Protein AF-Q4T5V6-F1 (afdb_monomer_lite)

Structure (mmCIF, N/CA/C/O backbone):
data_AF-Q4T5V6-F1
#
_entry.id   AF-Q4T5V6-F1
#
loop_
_atom_site.group_PDB
_atom_site.id
_atom_site.type_symbol
_atom_site.label_atom_id
_atom_site.label_alt_id
_atom_site.label_comp_id
_atom_site.label_asym_id
_atom_site.label_entity_id
_atom_site.label_seq_id
_atom_site.pdbx_PDB_ins_code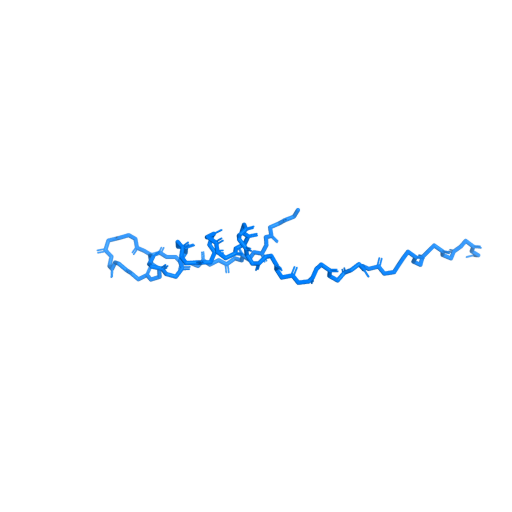
_atom_site.Cartn_x
_atom_site.Cartn_y
_atom_site.Cartn_z
_atom_site.occupancy
_atom_site.B_iso_or_equiv
_atom_site.auth_seq_id
_atom_site.auth_comp_id
_atom_site.auth_asym_id
_atom_site.auth_atom_id
_atom_site.pdbx_PDB_model_num
ATOM 1 N N . GLY A 1 1 ? 16.594 -2.024 -1.509 1.00 73.12 1 GLY A N 1
ATOM 2 C CA . GLY A 1 1 ? 16.080 -0.794 -0.872 1.00 73.12 1 GLY A CA 1
ATOM 3 C C . GLY A 1 1 ? 14.568 -0.786 -0.959 1.00 73.12 1 GLY A C 1
ATOM 4 O O . GLY A 1 1 ? 14.040 -1.490 -1.811 1.00 73.12 1 GLY A O 1
ATOM 5 N N . ALA A 1 2 ? 13.884 -0.046 -0.083 1.00 84.44 2 ALA A N 1
ATOM 6 C CA . ALA A 1 2 ? 12.424 0.062 -0.106 1.00 84.44 2 ALA A CA 1
ATOM 7 C C . ALA A 1 2 ? 11.933 0.743 -1.396 1.00 84.44 2 ALA A C 1
ATOM 9 O O . ALA A 1 2 ? 12.546 1.709 -1.851 1.00 84.44 2 ALA A O 1
ATOM 10 N N . VAL A 1 3 ? 10.837 0.238 -1.974 1.00 88.38 3 VAL A N 1
ATOM 11 C CA . VAL A 1 3 ? 10.253 0.786 -3.213 1.00 88.38 3 VAL A CA 1
ATOM 12 C C . VAL A 1 3 ? 9.475 2.073 -2.929 1.00 88.38 3 VAL A C 1
ATOM 14 O O . VAL A 1 3 ? 9.567 3.028 -3.697 1.00 88.38 3 VAL A O 1
ATOM 17 N N . LYS A 1 4 ? 8.725 2.115 -1.820 1.00 90.81 4 LYS A N 1
ATOM 18 C CA . LYS A 1 4 ? 7.904 3.262 -1.416 1.00 90.81 4 LYS A CA 1
ATOM 19 C C . LYS A 1 4 ? 7.594 3.201 0.080 1.00 90.81 4 LYS A C 1
ATOM 21 O O . LYS A 1 4 ? 7.387 2.114 0.610 1.00 90.81 4 LYS A O 1
ATOM 26 N N . TYR A 1 5 ? 7.556 4.358 0.739 1.00 95.00 5 TYR A N 1
ATOM 27 C CA . TYR A 1 5 ? 7.051 4.500 2.107 1.00 95.00 5 TYR A CA 1
ATOM 28 C C . TYR A 1 5 ? 5.591 4.953 2.062 1.00 95.00 5 TYR A C 1
ATOM 30 O O . TYR A 1 5 ? 5.253 5.861 1.299 1.00 95.00 5 TYR A O 1
ATOM 38 N N . LEU A 1 6 ? 4.739 4.309 2.856 1.00 97.44 6 LEU A N 1
ATOM 39 C CA . LEU A 1 6 ? 3.311 4.593 2.959 1.00 97.44 6 LEU A CA 1
ATOM 40 C C . LEU A 1 6 ? 2.881 4.432 4.418 1.00 97.44 6 LEU A C 1
ATOM 42 O O . LEU A 1 6 ? 3.225 3.437 5.052 1.00 97.44 6 LEU A O 1
ATOM 46 N N . GLU A 1 7 ? 2.091 5.375 4.921 1.00 97.94 7 GLU A N 1
ATOM 47 C CA . GLU A 1 7 ? 1.464 5.273 6.241 1.00 97.94 7 GLU A CA 1
ATOM 48 C C . GLU A 1 7 ? 0.036 4.744 6.118 1.00 97.94 7 GLU A C 1
ATOM 50 O O . GLU A 1 7 ? -0.687 5.074 5.172 1.00 97.94 7 GLU A O 1
ATOM 55 N N . CYS A 1 8 ? -0.392 3.933 7.086 1.00 98.19 8 CYS A N 1
ATOM 56 C CA . CYS A 1 8 ? -1.765 3.449 7.158 1.00 98.19 8 CYS A CA 1
ATOM 57 C C . CYS A 1 8 ? -2.232 3.256 8.608 1.00 98.19 8 CYS A C 1
ATOM 59 O O . CYS A 1 8 ? -1.424 3.106 9.521 1.00 98.19 8 CYS A O 1
ATOM 61 N N . SER A 1 9 ? -3.551 3.255 8.805 1.00 97.69 9 SER A N 1
ATOM 62 C CA . SER A 1 9 ? -4.207 2.854 10.051 1.00 97.69 9 SER A CA 1
ATOM 63 C C . SER A 1 9 ? -5.245 1.788 9.737 1.00 97.69 9 SER A C 1
ATOM 65 O O . SER A 1 9 ? -6.200 2.038 9.000 1.00 97.69 9 SER A O 1
ATOM 67 N N . ALA A 1 10 ? -5.061 0.599 10.310 1.00 97.31 10 ALA A N 1
ATOM 68 C CA . ALA A 1 10 ? -5.998 -0.500 10.126 1.00 97.31 10 ALA A CA 1
ATOM 69 C C . ALA A 1 10 ? -7.361 -0.199 10.771 1.00 97.31 10 ALA A C 1
ATOM 71 O O . ALA A 1 10 ? -8.397 -0.474 10.173 1.00 97.31 10 ALA A O 1
A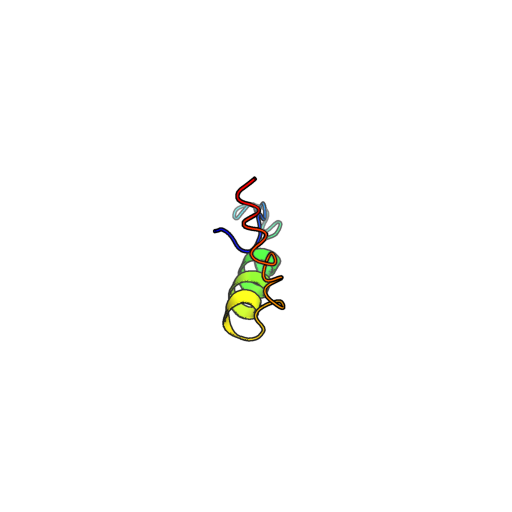TOM 72 N N . LEU A 1 11 ? -7.348 0.440 11.947 1.00 97.81 11 LEU A N 1
ATOM 73 C CA . LEU A 1 11 ? -8.545 0.757 12.729 1.00 97.81 11 LEU A CA 1
ATOM 74 C C . LEU A 1 11 ? -9.479 1.730 12.003 1.00 97.81 11 LEU A C 1
ATOM 76 O O . LEU A 1 11 ? -10.684 1.514 11.962 1.00 97.81 11 LEU A O 1
ATOM 80 N N . THR A 1 12 ? -8.927 2.796 11.418 1.00 98.00 12 THR A N 1
ATOM 81 C CA . THR A 1 12 ? -9.719 3.795 10.678 1.00 98.00 12 THR A CA 1
ATOM 82 C C . THR A 1 12 ? -9.784 3.504 9.181 1.00 98.00 12 THR A C 1
ATOM 84 O O . THR A 1 12 ? -10.279 4.323 8.412 1.00 98.00 12 THR A O 1
ATOM 87 N N . GLN A 1 13 ? -9.230 2.364 8.752 1.00 97.25 13 GLN A N 1
ATOM 88 C CA . GLN A 1 13 ? -9.072 1.941 7.358 1.00 97.25 13 GLN A CA 1
ATOM 89 C C . GLN A 1 13 ? -8.329 2.932 6.451 1.00 97.25 13 GLN A C 1
ATOM 91 O O . GLN A 1 13 ? -8.305 2.793 5.223 1.00 97.25 13 GLN A O 1
ATOM 96 N N . ARG A 1 14 ? -7.658 3.924 7.040 1.00 98.25 14 ARG A N 1
ATOM 97 C CA . ARG A 1 14 ? -6.932 4.945 6.296 1.00 98.25 14 ARG A CA 1
ATOM 98 C C . ARG A 1 14 ? -5.707 4.327 5.636 1.00 98.25 14 ARG A C 1
ATOM 100 O O . ARG A 1 14 ? -4.854 3.751 6.302 1.00 98.25 14 ARG A O 1
ATOM 107 N N . GLY A 1 15 ? -5.610 4.475 4.319 1.00 97.38 15 GLY A N 1
ATOM 108 C CA . GLY A 1 15 ? -4.448 4.044 3.539 1.00 97.38 15 GLY A CA 1
ATOM 109 C C . GLY A 1 15 ? -4.361 2.539 3.281 1.00 97.38 15 GLY A C 1
ATOM 110 O O . GLY A 1 15 ? -3.562 2.146 2.442 1.00 97.38 15 GLY A O 1
ATOM 111 N N . LEU A 1 16 ? -5.201 1.709 3.912 1.00 98.06 16 LEU A N 1
ATOM 112 C CA . LEU A 1 16 ? -5.152 0.243 3.820 1.00 98.06 16 LEU A CA 1
ATOM 113 C C . LEU A 1 16 ? -5.188 -0.253 2.365 1.00 98.06 16 LEU A C 1
ATOM 115 O O . LEU A 1 16 ? -4.286 -0.969 1.935 1.00 98.06 16 LEU A O 1
ATOM 119 N N . LYS A 1 17 ? -6.174 0.200 1.578 1.00 97.50 17 LYS A N 1
ATOM 120 C CA . LYS A 1 17 ? -6.284 -0.155 0.153 1.00 97.50 17 LYS A CA 1
ATOM 121 C C . LYS A 1 17 ? -5.046 0.274 -0.638 1.00 97.50 17 LYS A C 1
ATOM 123 O O . LYS A 1 17 ? -4.532 -0.496 -1.439 1.00 97.50 17 LYS A O 1
ATOM 128 N N . THR A 1 18 ? -4.551 1.482 -0.386 1.00 98.00 18 THR A N 1
ATOM 129 C CA . THR A 1 18 ? -3.387 2.036 -1.084 1.00 98.00 18 THR A CA 1
ATOM 130 C C . THR A 1 18 ? -2.130 1.209 -0.833 1.00 98.00 18 THR A C 1
ATOM 132 O O . THR A 1 18 ? -1.366 0.992 -1.769 1.00 98.00 18 THR A O 1
ATOM 135 N N . VAL A 1 19 ? -1.914 0.716 0.395 1.00 97.69 19 VAL A N 1
ATOM 136 C CA . VAL A 1 19 ? -0.751 -0.137 0.692 1.00 97.69 19 VAL A CA 1
ATOM 137 C C . VAL A 1 19 ? -0.808 -1.430 -0.124 1.00 97.69 19 VAL A C 1
ATOM 139 O O . VAL A 1 19 ? 0.193 -1.809 -0.730 1.00 97.69 19 VAL A O 1
ATOM 142 N N . PHE A 1 20 ? -1.978 -2.073 -0.203 1.00 97.81 20 PHE A N 1
ATOM 143 C CA . PHE A 1 20 ? -2.147 -3.297 -0.991 1.00 97.81 20 PHE A CA 1
ATOM 144 C C . PHE A 1 20 ? -2.029 -3.054 -2.498 1.00 97.81 20 PHE A C 1
ATOM 146 O O . PHE A 1 20 ? -1.313 -3.793 -3.173 1.00 97.81 20 PHE A O 1
ATOM 153 N N . ASP A 1 21 ? -2.657 -2.000 -3.026 1.00 97.12 21 ASP A N 1
ATOM 154 C CA . ASP A 1 21 ? -2.551 -1.642 -4.445 1.00 97.12 21 ASP A CA 1
ATOM 155 C C . ASP A 1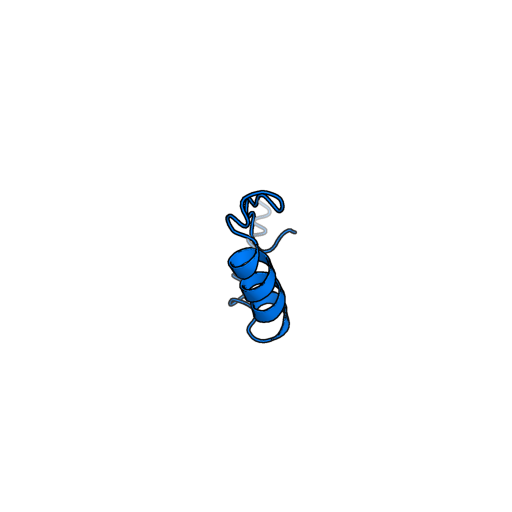 21 ? -1.084 -1.392 -4.846 1.00 97.12 21 ASP A C 1
ATOM 157 O O . ASP A 1 21 ? -0.627 -1.862 -5.889 1.00 97.12 21 ASP A O 1
ATOM 161 N N . GLU A 1 22 ? -0.323 -0.671 -4.016 1.00 95.94 22 GLU A N 1
ATOM 162 C CA . GLU A 1 22 ? 1.077 -0.344 -4.300 1.00 95.94 22 GLU A CA 1
ATOM 163 C C . GLU A 1 22 ? 2.006 -1.551 -4.134 1.00 95.94 22 GLU A C 1
ATOM 165 O O . GLU A 1 22 ? 2.953 -1.688 -4.908 1.00 95.94 22 GLU A O 1
ATOM 170 N N . ALA A 1 23 ? 1.724 -2.460 -3.197 1.00 95.56 23 ALA A N 1
ATOM 171 C CA . ALA A 1 23 ? 2.461 -3.716 -3.071 1.00 95.56 23 ALA A CA 1
ATOM 172 C C . ALA A 1 23 ? 2.270 -4.604 -4.310 1.00 95.56 23 ALA A C 1
ATOM 174 O O . ALA A 1 23 ? 3.244 -5.116 -4.861 1.00 95.56 23 ALA A O 1
ATOM 175 N N . ILE A 1 24 ? 1.030 -4.731 -4.793 1.00 96.38 24 ILE A N 1
ATOM 176 C CA . ILE A 1 24 ? 0.721 -5.484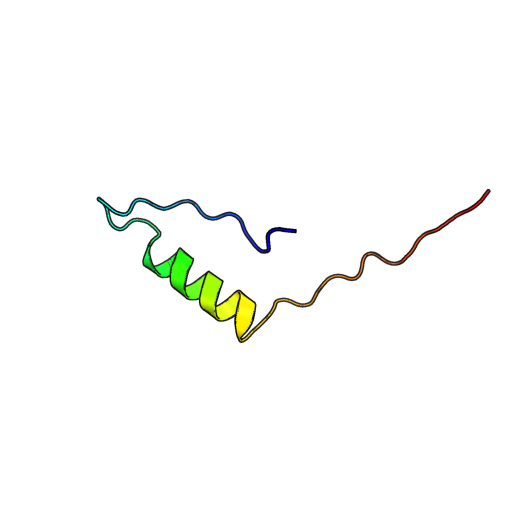 -6.015 1.00 96.38 24 ILE A CA 1
ATOM 177 C C . ILE A 1 24 ? 1.415 -4.840 -7.220 1.00 96.38 24 ILE A C 1
ATOM 179 O O . ILE A 1 24 ? 2.095 -5.527 -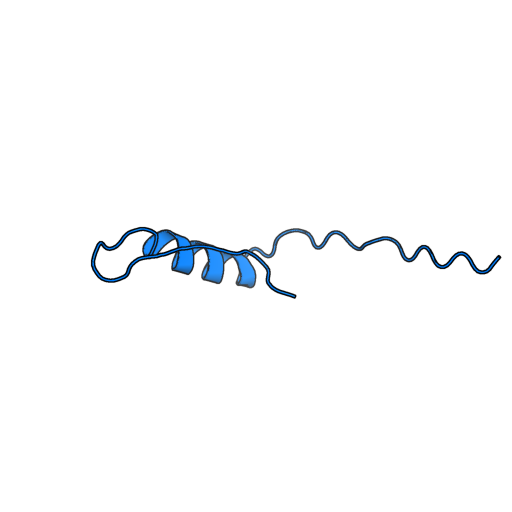7.985 1.00 96.38 24 ILE A O 1
ATOM 183 N N . ARG A 1 25 ? 1.300 -3.514 -7.376 1.00 94.94 25 ARG A N 1
ATOM 184 C CA . ARG A 1 25 ? 1.970 -2.776 -8.458 1.00 94.94 25 ARG A CA 1
ATOM 185 C C . ARG A 1 25 ? 3.482 -2.936 -8.420 1.00 94.94 25 ARG A C 1
ATOM 187 O O . ARG A 1 25 ? 4.072 -3.110 -9.475 1.00 94.94 25 ARG A O 1
ATOM 194 N N . ALA A 1 26 ? 4.106 -2.919 -7.243 1.00 93.31 26 ALA A N 1
ATOM 195 C CA . ALA A 1 26 ? 5.552 -3.086 -7.121 1.00 93.31 26 ALA A CA 1
ATOM 196 C C . ALA A 1 26 ? 6.049 -4.422 -7.700 1.00 93.31 26 ALA A C 1
ATOM 198 O O . ALA A 1 26 ? 7.192 -4.491 -8.149 1.00 93.31 26 ALA A O 1
ATOM 199 N N . VAL A 1 27 ? 5.197 -5.454 -7.712 1.00 94.06 27 VAL A N 1
ATOM 200 C CA . VAL A 1 27 ? 5.510 -6.774 -8.272 1.00 94.06 27 VAL A CA 1
ATOM 201 C C . VAL A 1 27 ? 5.105 -6.880 -9.742 1.00 94.06 27 VAL A C 1
ATOM 203 O O . VAL A 1 27 ? 5.914 -7.296 -10.565 1.00 94.06 27 VAL A O 1
ATOM 206 N N . LEU A 1 28 ? 3.867 -6.511 -10.084 1.00 96.50 28 LEU A N 1
ATOM 207 C CA . LEU A 1 28 ? 3.317 -6.728 -11.430 1.00 96.50 28 LEU A CA 1
ATOM 208 C C . LEU A 1 28 ? 3.727 -5.646 -12.435 1.00 96.50 28 LEU A C 1
ATOM 210 O O . LEU A 1 28 ? 3.936 -5.935 -13.609 1.00 96.50 28 LEU A O 1
ATOM 214 N N . CYS A 1 29 ? 3.850 -4.404 -11.973 1.00 92.31 29 CYS A N 1
ATOM 215 C CA . CYS A 1 29 ? 4.166 -3.231 -12.783 1.00 92.31 29 CYS A CA 1
ATOM 216 C C . CYS A 1 29 ? 5.314 -2.448 -12.129 1.00 92.31 29 CYS A C 1
ATOM 218 O O . CYS A 1 29 ? 5.107 -1.314 -11.674 1.00 92.31 29 CYS A O 1
ATOM 220 N N . PRO A 1 30 ? 6.516 -3.044 -12.023 1.00 86.12 30 PRO A N 1
ATOM 221 C CA . PRO A 1 30 ? 7.617 -2.419 -11.312 1.00 86.12 30 PRO A CA 1
ATOM 222 C C . PRO A 1 30 ? 7.964 -1.073 -11.963 1.00 86.12 30 PRO A C 1
ATOM 224 O O . PRO A 1 30 ? 8.087 -0.991 -13.191 1.00 86.12 30 PRO A O 1
ATOM 227 N N . PRO A 1 31 ? 8.140 0.002 -11.172 1.00 80.75 31 PRO A N 1
ATOM 228 C CA . PRO A 1 31 ? 8.550 1.281 -11.723 1.00 80.75 31 PRO A CA 1
ATOM 229 C C . PRO A 1 31 ? 9.930 1.140 -12.380 1.00 80.75 31 PRO A C 1
ATOM 231 O O . PRO A 1 31 ? 10.766 0.365 -11.898 1.00 80.75 31 PRO A O 1
ATOM 234 N N . PRO A 1 32 ? 10.210 1.898 -13.455 1.00 81.00 32 PRO A N 1
ATOM 235 C CA . PRO A 1 32 ? 11.499 1.841 -14.121 1.00 81.00 32 PRO A CA 1
ATOM 236 C C . PRO A 1 32 ? 12.604 2.151 -13.112 1.00 81.00 32 PRO A C 1
ATOM 238 O O . PRO A 1 32 ? 12.691 3.252 -12.558 1.00 81.00 32 PRO A O 1
ATOM 241 N N . VAL A 1 33 ? 13.459 1.158 -12.865 1.00 76.69 33 VAL A N 1
ATOM 242 C CA . VAL A 1 33 ? 14.629 1.325 -12.011 1.00 76.69 33 VAL A CA 1
ATOM 243 C C . VAL A 1 33 ? 15.547 2.347 -12.665 1.00 76.69 33 VAL A C 1
ATOM 245 O O . VAL A 1 33 ? 16.203 2.068 -13.671 1.00 76.69 33 VAL A O 1
ATOM 248 N N . LYS A 1 34 ? 15.610 3.554 -12.091 1.00 71.81 34 LYS A N 1
ATOM 249 C CA . LYS A 1 34 ? 16.630 4.537 -12.457 1.00 71.81 34 LYS A CA 1
ATOM 250 C C . LYS A 1 34 ? 17.979 3.943 -12.073 1.00 71.81 34 LYS A C 1
ATOM 252 O O . LYS A 1 34 ? 18.415 4.060 -10.928 1.00 71.81 34 LYS A O 1
ATOM 257 N N . LYS A 1 35 ? 18.639 3.276 -13.024 1.00 66.88 35 LYS A N 1
ATOM 258 C CA . LYS A 1 35 ? 20.038 2.882 -12.878 1.00 66.88 35 LYS A CA 1
ATOM 259 C C . LYS A 1 35 ? 20.809 4.176 -12.641 1.00 66.88 35 LYS A C 1
ATOM 261 O O . LYS A 1 35 ? 20.965 4.977 -13.559 1.00 66.88 35 LYS A O 1
ATOM 266 N N . ARG A 1 36 ? 21.253 4.416 -11.403 1.00 68.50 36 ARG A N 1
ATOM 267 C CA . ARG A 1 36 ? 22.283 5.427 -11.154 1.00 68.50 36 ARG A CA 1
ATOM 268 C C . ARG A 1 36 ? 23.458 5.018 -12.035 1.00 68.50 36 ARG A C 1
ATOM 270 O O . ARG A 1 36 ? 24.003 3.932 -11.845 1.00 68.50 36 ARG A O 1
ATOM 277 N N . GLY A 1 37 ? 23.767 5.825 -13.052 1.00 67.69 37 GLY A N 1
ATOM 278 C CA . GLY A 1 37 ? 24.915 5.572 -13.915 1.00 67.69 37 GLY A CA 1
ATOM 279 C C . GLY A 1 37 ? 26.137 5.360 -13.029 1.00 67.69 37 GLY A C 1
ATOM 280 O O . GLY A 1 37 ? 26.342 6.129 -12.087 1.00 67.69 37 GLY A O 1
ATOM 281 N N . LYS A 1 38 ? 26.897 4.287 -13.272 1.00 67.94 38 LYS A N 1
ATOM 282 C CA . LYS A 1 38 ? 28.145 4.024 -12.552 1.00 67.94 38 LYS A CA 1
ATOM 283 C C . LYS A 1 38 ? 29.123 5.154 -12.886 1.00 67.94 38 LYS A C 1
ATOM 285 O O . LYS A 1 38 ? 29.886 5.043 -13.835 1.00 67.94 38 LYS A O 1
ATOM 290 N N . ARG A 1 39 ? 29.085 6.262 -12.146 1.00 69.06 39 ARG A N 1
ATOM 291 C CA . ARG A 1 39 ? 30.176 7.237 -12.150 1.00 69.06 39 ARG A CA 1
ATOM 292 C C . ARG A 1 39 ? 31.184 6.780 -11.110 1.00 69.06 39 ARG A C 1
ATOM 294 O O . ARG A 1 39 ? 31.136 7.204 -9.963 1.00 69.06 39 ARG A O 1
ATOM 301 N N . CYS A 1 40 ? 32.044 5.859 -11.528 1.00 71.19 40 CYS A N 1
ATOM 302 C CA . CYS A 1 40 ? 33.355 5.704 -10.920 1.00 71.19 40 CYS A CA 1
ATOM 303 C C . CYS A 1 40 ? 34.270 6.702 -11.629 1.00 71.19 40 CYS A C 1
ATOM 305 O O . CYS A 1 40 ? 34.618 6.493 -12.787 1.00 71.19 40 CYS A O 1
ATOM 307 N N . THR A 1 41 ? 34.61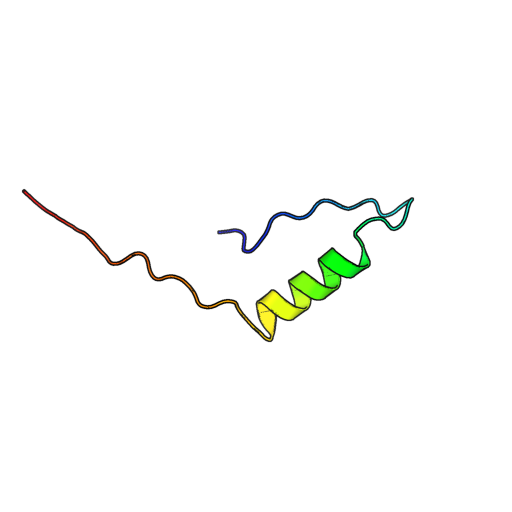7 7.798 -10.964 1.00 71.38 41 THR A N 1
ATOM 308 C CA . THR A 1 41 ? 35.748 8.639 -11.363 1.00 71.38 41 THR A CA 1
ATOM 309 C C . THR A 1 41 ? 36.867 8.348 -10.382 1.00 71.38 41 THR A C 1
ATOM 311 O O . THR A 1 41 ? 36.775 8.729 -9.218 1.00 71.38 41 THR A O 1
ATOM 314 N N . VAL A 1 42 ? 37.868 7.600 -10.842 1.00 67.50 42 VAL A N 1
ATOM 315 C CA . VAL A 1 42 ? 39.141 7.442 -10.139 1.00 67.50 42 VAL A CA 1
ATOM 316 C C . VAL A 1 42 ? 40.058 8.514 -10.709 1.00 67.50 42 VAL A C 1
ATOM 318 O O . VAL A 1 42 ? 40.643 8.302 -11.766 1.00 67.50 42 VAL A O 1
ATOM 321 N N . PHE A 1 43 ? 40.089 9.671 -10.056 1.00 55.34 43 PHE A N 1
ATOM 322 C CA . PHE A 1 43 ? 41.115 10.699 -10.203 1.00 55.34 43 PHE A CA 1
ATOM 323 C C . PHE A 1 43 ? 41.281 11.388 -8.854 1.00 55.34 43 PHE A C 1
ATOM 325 O O . PHE A 1 43 ? 40.232 11.659 -8.221 1.00 55.34 43 PHE A O 1
#

InterPro domains:
  IPR027417 P-loop containing nucleoside triphosphate hydrolase [G3DSA:3.40.50.300] (1-33)

pLDDT: mean 87.35, std 12.5, range [55.34, 98.25]

Secondary structure (DSSP, 8-state):
--S-----BTTTTBTHHHHHHHHHHHHHS--------------

Radius of gyration: 16.3 Å; chains: 1; bounding box: 51×18×27 Å

Foldseek 3Di:
DDQDDDDADPVVRRCVVVVVVVVVCCPPPNDPPPPPPPPPDDD

Sequence (43 aa):
GAVKYLECSALTQRGLKTVFDEAIRAVLCPPPVKKRGKRCTVF

Organism: Tetraodon nigroviridis (NCBI:txid99883)